Protein AF-A0A3D0ZZ68-F1 (afdb_monomer)

Mean predicted aligned error: 7.87 Å

S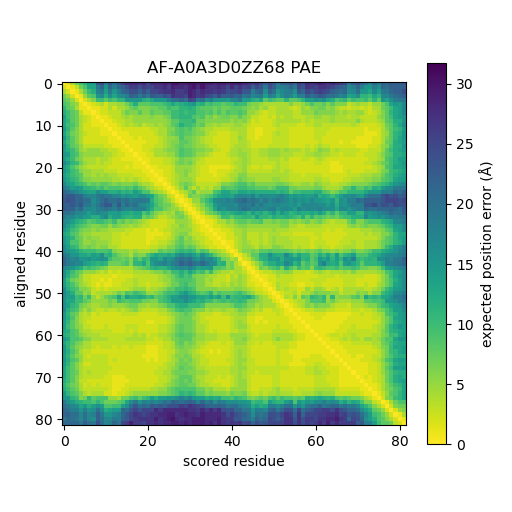olvent-accessible surface area (backbone atoms only — not comparable to full-atom values): 4905 Å² total; per-residue (Å²): 133,85,82,69,78,62,51,46,59,73,33,44,24,41,37,60,32,91,50,64,32,36,38,78,44,72,40,86,90,64,79,44,74,50,77,46,77,45,69,48,63,82,70,64,51,78,28,44,25,68,40,58,66,86,39,29,31,31,52,56,96,91,39,78,29,36,36,55,41,96,55,42,42,52,60,76,79,82,74,78,82,123

Structure (mmCIF, N/CA/C/O backbone):
data_AF-A0A3D0ZZ68-F1
#
_entry.id   AF-A0A3D0ZZ68-F1
#
loop_
_atom_site.group_PDB
_atom_site.id
_atom_site.type_symbol
_atom_site.label_atom_id
_atom_site.label_alt_id
_atom_site.label_comp_id
_atom_site.label_asym_id
_atom_site.label_entity_id
_atom_site.label_seq_id
_atom_site.pdbx_PDB_ins_code
_atom_site.Cartn_x
_atom_site.Cartn_y
_atom_site.Cartn_z
_atom_site.occupancy
_atom_site.B_iso_or_equiv
_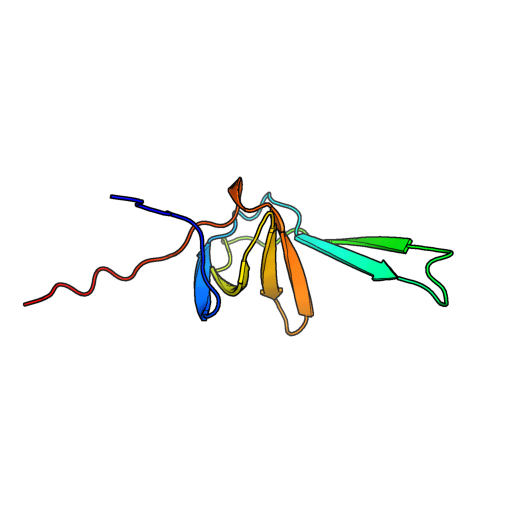atom_site.auth_seq_id
_atom_site.auth_comp_id
_atom_site.auth_asym_id
_atom_site.auth_atom_id
_atom_site.pdbx_PDB_model_num
ATOM 1 N N . MET A 1 1 ? 10.532 -9.034 25.486 1.00 40.22 1 MET A N 1
ATOM 2 C CA . MET A 1 1 ? 9.141 -8.960 25.000 1.00 40.22 1 MET A CA 1
ATOM 3 C C . MET A 1 1 ? 9.185 -8.102 23.754 1.00 40.22 1 MET A C 1
ATOM 5 O O . MET A 1 1 ? 9.355 -6.899 23.869 1.00 40.22 1 MET A O 1
ATOM 9 N N . SER A 1 2 ? 9.231 -8.728 22.582 1.00 43.97 2 SER A N 1
ATOM 10 C CA . SER A 1 2 ? 9.307 -8.008 21.312 1.00 43.97 2 SER A CA 1
ATOM 11 C C . SER A 1 2 ? 7.877 -7.778 20.847 1.00 43.97 2 SER A C 1
ATOM 13 O O . SER A 1 2 ? 7.333 -8.595 20.111 1.00 43.97 2 SER A O 1
ATOM 15 N N . ASP A 1 3 ? 7.244 -6.715 21.340 1.00 50.09 3 ASP A N 1
ATOM 16 C CA . ASP A 1 3 ? 5.981 -6.224 20.786 1.00 50.09 3 ASP A CA 1
ATOM 17 C C . ASP A 1 3 ? 6.262 -5.638 19.402 1.00 50.09 3 ASP A C 1
ATOM 19 O O . ASP A 1 3 ? 6.371 -4.429 19.207 1.00 50.09 3 ASP A O 1
ATOM 23 N N . SER A 1 4 ? 6.462 -6.500 18.411 1.00 56.28 4 SER A N 1
ATOM 24 C CA . SER A 1 4 ? 6.545 -6.055 17.031 1.00 56.28 4 SER A CA 1
ATOM 25 C C . SER A 1 4 ? 5.133 -5.680 16.580 1.00 56.28 4 SER A C 1
ATOM 27 O O . SER A 1 4 ? 4.361 -6.526 16.138 1.00 56.28 4 SER A O 1
ATOM 29 N N . CYS A 1 5 ? 4.799 -4.392 16.703 1.00 67.75 5 CYS A N 1
ATOM 30 C CA . CYS A 1 5 ? 3.618 -3.725 16.132 1.00 67.75 5 CYS A CA 1
ATOM 31 C C . CYS A 1 5 ? 3.607 -3.695 14.588 1.00 67.75 5 CYS A C 1
ATOM 33 O O . CYS A 1 5 ? 2.900 -2.885 13.991 1.00 67.75 5 CYS A O 1
ATOM 35 N N . ASN A 1 6 ? 4.390 -4.550 13.933 1.00 81.12 6 ASN A N 1
ATOM 36 C CA . ASN A 1 6 ? 4.482 -4.597 12.483 1.00 81.12 6 ASN A CA 1
ATOM 37 C C . ASN A 1 6 ? 3.377 -5.510 11.940 1.00 81.12 6 ASN A C 1
ATOM 39 O O . ASN A 1 6 ? 3.142 -6.565 12.534 1.00 81.12 6 ASN A O 1
ATOM 43 N N . PRO A 1 7 ? 2.730 -5.148 10.820 1.00 81.44 7 PRO A N 1
ATOM 44 C CA . PRO A 1 7 ? 1.836 -6.051 10.114 1.00 81.44 7 PRO A CA 1
ATOM 45 C C . PRO A 1 7 ? 2.532 -7.356 9.746 1.00 81.44 7 PRO A C 1
ATOM 47 O O . PRO A 1 7 ? 3.712 -7.352 9.390 1.00 81.44 7 PRO A O 1
ATOM 50 N N . ILE A 1 8 ? 1.789 -8.455 9.772 1.00 85.50 8 ILE A N 1
ATOM 51 C CA . ILE A 1 8 ? 2.184 -9.731 9.173 1.00 85.50 8 ILE A CA 1
ATOM 52 C C . ILE A 1 8 ? 1.286 -10.063 7.977 1.00 85.50 8 ILE A C 1
ATOM 54 O O . ILE A 1 8 ? 0.263 -9.424 7.741 1.00 85.50 8 ILE A O 1
ATOM 58 N N . SER A 1 9 ? 1.687 -11.059 7.185 1.00 87.12 9 SER A N 1
ATOM 59 C CA . SER A 1 9 ? 0.851 -11.561 6.090 1.00 87.12 9 SER A CA 1
ATOM 60 C C . SER A 1 9 ? -0.501 -12.042 6.630 1.00 87.12 9 SER A C 1
ATOM 62 O O . SER A 1 9 ? -0.544 -12.796 7.601 1.00 87.12 9 SER A O 1
ATOM 64 N N . GLY A 1 10 ? -1.589 -11.604 6.002 1.00 85.75 10 GLY A N 1
ATOM 65 C CA . GLY A 1 10 ? -2.967 -11.874 6.408 1.00 85.75 10 GLY A CA 1
ATOM 66 C C . GLY A 1 10 ? -3.592 -10.802 7.302 1.00 85.75 10 GLY A C 1
ATOM 67 O O . GLY A 1 10 ? -4.815 -10.791 7.435 1.00 85.75 10 GLY A O 1
ATOM 68 N N . ASP A 1 11 ? -2.807 -9.879 7.866 1.00 88.62 11 ASP A N 1
ATOM 69 C CA . ASP A 1 11 ? -3.354 -8.814 8.706 1.00 88.62 11 ASP A CA 1
ATOM 70 C C . ASP A 1 11 ? -4.197 -7.833 7.889 1.00 88.62 11 ASP A C 1
ATOM 72 O O . ASP A 1 11 ? -3.832 -7.416 6.784 1.00 88.62 11 ASP A O 1
ATOM 76 N N . LEU A 1 12 ? -5.297 -7.382 8.490 1.00 90.12 12 LEU A N 1
ATOM 77 C CA . LEU A 1 12 ? -5.935 -6.142 8.074 1.00 90.12 12 LEU A CA 1
ATOM 78 C C . LEU A 1 12 ? -5.056 -4.977 8.519 1.00 90.12 12 LEU A C 1
ATOM 80 O O . LEU A 1 12 ? -4.701 -4.861 9.690 1.00 90.12 12 LEU A O 1
ATOM 84 N N . VAL A 1 13 ? -4.725 -4.096 7.587 1.00 91.38 13 VAL A N 1
ATOM 85 C CA . VAL A 1 13 ? -3.932 -2.897 7.826 1.00 91.38 13 VAL A CA 1
ATOM 86 C C . VAL A 1 13 ? -4.704 -1.659 7.418 1.00 91.38 13 VAL A C 1
ATOM 88 O O . VAL A 1 13 ? -5.320 -1.583 6.356 1.00 91.38 13 VAL A O 1
ATOM 91 N N . TYR A 1 14 ? -4.646 -0.657 8.276 1.00 90.62 14 TYR A N 1
ATOM 92 C CA . TYR A 1 14 ? -5.094 0.685 7.982 1.00 90.62 14 TYR A CA 1
ATOM 93 C C . TYR A 1 14 ? -3.959 1.463 7.312 1.00 90.62 14 TYR A C 1
ATOM 95 O O . TYR A 1 14 ? -2.846 1.524 7.844 1.00 90.62 14 TYR A O 1
ATOM 103 N N . VAL A 1 15 ? -4.254 2.079 6.165 1.00 91.00 15 VAL A N 1
ATOM 104 C CA . VAL A 1 15 ? -3.350 3.005 5.471 1.00 91.00 15 VAL A CA 1
ATOM 105 C C . VAL A 1 15 ? -4.056 4.359 5.324 1.00 91.00 15 VAL A C 1
ATOM 107 O O . VAL A 1 15 ? -5.148 4.411 4.751 1.00 91.00 15 VAL A O 1
ATOM 110 N N . PRO A 1 16 ? -3.478 5.466 5.832 1.00 89.62 16 PRO A N 1
ATOM 111 C CA . PRO A 1 16 ? -4.069 6.793 5.679 1.00 89.62 16 PRO A CA 1
ATOM 112 C C . PRO A 1 16 ? -4.241 7.196 4.205 1.00 89.62 16 PRO A C 1
ATOM 114 O O . PRO A 1 16 ? -3.356 6.958 3.388 1.00 89.62 16 PRO A O 1
ATOM 117 N N . SER A 1 17 ? -5.340 7.884 3.876 1.00 88.75 17 SER A N 1
ATOM 118 C CA . SER A 1 17 ? -5.685 8.290 2.498 1.00 88.75 17 SER A CA 1
ATOM 119 C C . SER A 1 17 ? -4.643 9.192 1.820 1.00 88.75 17 SER A C 1
ATOM 121 O O . SER A 1 17 ? -4.489 9.163 0.604 1.00 88.75 17 SER A O 1
ATOM 123 N N . HIS A 1 18 ? -3.893 9.977 2.597 1.00 87.56 18 HIS A N 1
ATOM 124 C CA . HIS A 1 18 ? -2.849 10.872 2.089 1.00 87.56 18 HIS A CA 1
ATOM 125 C C . HIS A 1 18 ? -1.530 10.162 1.741 1.00 87.56 18 HIS A C 1
ATOM 127 O O . HIS A 1 18 ? -0.610 10.811 1.241 1.00 87.56 18 HIS A O 1
ATOM 133 N N . VAL A 1 19 ? -1.406 8.865 2.036 1.00 89.62 19 VAL A N 1
ATOM 134 C CA . VAL A 1 19 ? -0.206 8.074 1.745 1.00 89.62 19 VAL A CA 1
ATOM 135 C C . VAL A 1 19 ? -0.296 7.518 0.328 1.00 89.62 19 VAL A C 1
ATOM 137 O O . VAL A 1 19 ? -1.289 6.899 -0.050 1.00 89.62 19 VAL A O 1
ATOM 140 N N . ASP A 1 20 ? 0.772 7.708 -0.444 1.00 91.62 20 ASP A N 1
ATOM 141 C CA . ASP A 1 20 ? 0.863 7.173 -1.798 1.00 91.62 20 ASP A CA 1
ATOM 142 C C . ASP A 1 20 ? 1.360 5.722 -1.772 1.00 91.62 20 ASP A C 1
ATOM 144 O O . ASP A 1 20 ? 2.452 5.411 -1.284 1.00 91.62 20 ASP A O 1
ATOM 148 N N . LEU A 1 21 ? 0.553 4.836 -2.342 1.00 92.56 21 LEU A N 1
ATOM 149 C CA . LEU A 1 21 ? 0.900 3.457 -2.630 1.00 92.56 21 LEU A CA 1
ATOM 150 C C . LEU A 1 21 ? 1.836 3.402 -3.839 1.00 92.56 21 LEU A C 1
ATOM 152 O O . LEU A 1 21 ? 1.591 4.066 -4.843 1.00 92.56 21 LEU A O 1
ATOM 156 N N . LYS A 1 22 ? 2.896 2.595 -3.763 1.00 94.38 22 LYS A N 1
ATOM 157 C CA . LYS A 1 22 ? 3.939 2.501 -4.796 1.00 94.38 22 LYS A CA 1
ATOM 158 C C . LYS A 1 22 ? 3.887 1.147 -5.490 1.00 94.38 22 LYS A C 1
ATOM 160 O O . LYS A 1 22 ? 3.774 0.117 -4.832 1.00 94.38 22 LYS A O 1
ATOM 165 N N . ARG A 1 23 ? 4.030 1.111 -6.809 1.00 92.75 23 ARG A N 1
ATOM 166 C CA . ARG A 1 23 ? 4.215 -0.135 -7.566 1.00 92.75 23 ARG A CA 1
ATOM 167 C C . ARG A 1 23 ? 5.360 0.052 -8.545 1.00 92.75 23 ARG A C 1
ATOM 169 O O . ARG A 1 23 ? 5.376 1.029 -9.283 1.00 92.75 23 ARG A O 1
ATOM 176 N N . ILE A 1 24 ? 6.332 -0.856 -8.524 1.00 87.44 24 ILE A N 1
ATOM 177 C CA . ILE A 1 24 ? 7.509 -0.791 -9.394 1.00 87.44 24 ILE A CA 1
ATOM 178 C C . ILE A 1 24 ? 7.368 -1.880 -10.450 1.00 87.44 24 ILE A C 1
ATOM 180 O O . ILE A 1 24 ? 7.309 -3.065 -10.124 1.00 87.44 24 ILE A O 1
ATOM 184 N N . HIS A 1 25 ? 7.323 -1.473 -11.713 1.00 86.00 25 HIS A N 1
ATOM 185 C CA . HIS A 1 25 ? 7.384 -2.382 -12.848 1.00 86.00 25 HIS A CA 1
ATOM 186 C C . HIS A 1 25 ? 8.813 -2.451 -13.342 1.00 86.00 25 HIS A C 1
ATOM 188 O O . HIS A 1 25 ? 9.389 -1.436 -13.731 1.00 86.00 25 HIS A O 1
ATOM 194 N N . HIS A 1 26 ? 9.377 -3.651 -13.351 1.00 82.88 26 HIS A N 1
ATOM 195 C CA . HIS A 1 26 ? 10.658 -3.894 -13.991 1.00 82.88 26 HIS A CA 1
ATOM 196 C C . HIS A 1 26 ? 10.405 -4.260 -15.453 1.00 82.88 26 HIS A C 1
ATOM 198 O O . HIS A 1 26 ? 9.740 -5.250 -15.752 1.00 82.88 26 HIS A O 1
ATOM 204 N N . GLY A 1 27 ? 10.917 -3.440 -16.367 1.00 79.25 27 GLY A N 1
ATOM 205 C CA . GLY A 1 27 ? 10.947 -3.754 -17.788 1.00 79.25 27 GLY A CA 1
ATOM 206 C C . GLY A 1 27 ? 11.861 -4.945 -18.087 1.00 79.25 27 GLY A C 1
ATOM 207 O O . GLY A 1 27 ? 12.598 -5.430 -17.223 1.00 79.25 27 GLY A O 1
ATOM 208 N N . HIS A 1 28 ? 11.833 -5.406 -19.339 1.00 69.25 28 HIS A N 1
ATOM 209 C CA . HIS A 1 28 ? 12.666 -6.518 -19.800 1.00 69.25 28 HIS A CA 1
ATOM 210 C C . HIS A 1 28 ? 14.145 -6.272 -19.440 1.00 69.25 28 HIS A C 1
ATOM 212 O O . HIS A 1 28 ? 14.706 -5.229 -19.771 1.00 69.25 28 HIS A O 1
ATOM 218 N N . ALA A 1 29 ? 14.754 -7.229 -18.733 1.00 70.19 29 ALA A N 1
ATOM 219 C CA . ALA A 1 29 ? 16.137 -7.185 -18.245 1.00 70.19 29 ALA A CA 1
ATOM 220 C C . ALA A 1 29 ? 16.481 -6.063 -17.235 1.00 70.19 29 ALA A C 1
ATOM 222 O O . ALA A 1 29 ? 17.657 -5.778 -17.025 1.00 70.19 29 ALA A O 1
ATOM 223 N N . GLY A 1 30 ? 15.492 -5.426 -16.593 1.00 68.94 30 GLY A N 1
ATOM 224 C CA . GLY A 1 30 ? 15.734 -4.419 -15.547 1.00 68.94 30 GLY A CA 1
ATOM 225 C C . GLY A 1 30 ? 16.317 -3.092 -16.049 1.00 68.94 30 GLY A C 1
ATOM 226 O O . GLY A 1 30 ? 16.658 -2.237 -15.239 1.00 68.94 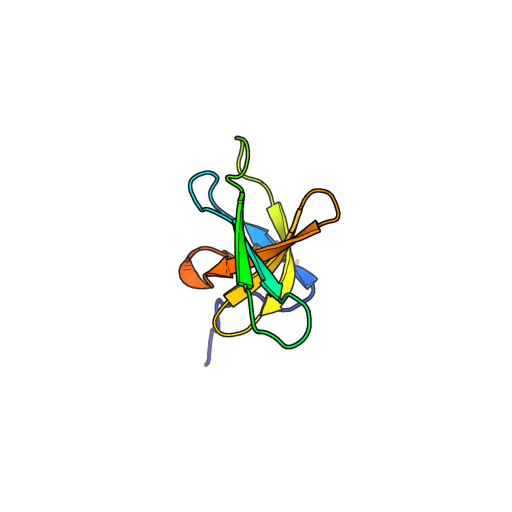30 GLY A O 1
ATOM 227 N N . LEU A 1 31 ? 16.405 -2.907 -17.371 1.00 67.50 31 LEU A N 1
ATOM 228 C CA . LEU A 1 31 ? 16.969 -1.710 -18.005 1.00 67.50 31 LEU A CA 1
ATOM 229 C C . LEU A 1 31 ? 16.105 -0.461 -17.796 1.00 67.50 31 LEU A C 1
ATOM 231 O O . LEU A 1 31 ? 16.637 0.641 -17.759 1.00 67.50 31 LEU A O 1
ATOM 235 N N . ASN A 1 32 ? 14.794 -0.644 -17.613 1.00 71.06 32 ASN A N 1
ATOM 236 C CA . ASN A 1 32 ? 13.849 0.423 -17.307 1.00 71.06 32 ASN A CA 1
ATOM 237 C C . ASN A 1 32 ? 12.990 -0.001 -16.114 1.00 71.06 32 ASN A C 1
ATOM 239 O O . ASN A 1 32 ? 12.438 -1.104 -16.119 1.00 71.06 32 ASN A O 1
ATOM 243 N N . SER A 1 33 ? 12.840 0.869 -15.118 1.00 81.12 33 SER A N 1
ATOM 244 C CA . SER A 1 33 ? 11.821 0.730 -14.080 1.00 81.12 33 SER A CA 1
ATOM 245 C C . SER A 1 33 ? 10.810 1.863 -14.197 1.00 81.12 33 SER A C 1
ATOM 247 O O . SER A 1 3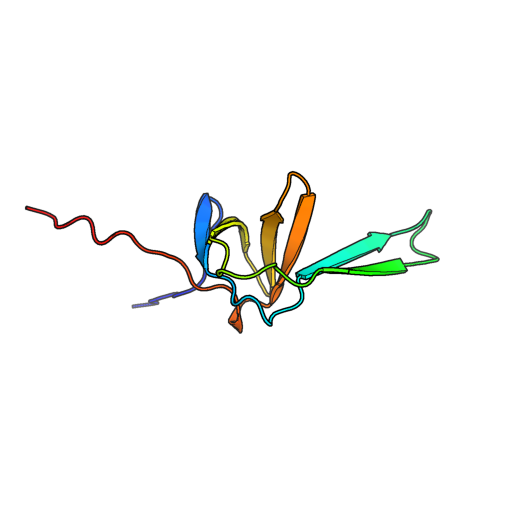3 ? 11.174 3.029 -14.348 1.00 81.12 33 SER A O 1
ATOM 249 N N . VAL A 1 34 ? 9.527 1.513 -14.155 1.00 84.31 34 VAL A N 1
ATOM 250 C CA . VAL A 1 34 ? 8.440 2.492 -14.078 1.00 84.31 34 VAL A CA 1
ATOM 251 C C . VAL A 1 34 ? 7.839 2.391 -12.689 1.00 84.31 34 VAL A C 1
ATOM 253 O O . VAL A 1 34 ? 7.336 1.335 -12.305 1.00 84.31 34 VAL A O 1
ATOM 256 N N . THR A 1 35 ? 7.912 3.485 -11.937 1.00 89.69 35 THR A N 1
ATOM 257 C CA . THR A 1 35 ? 7.268 3.588 -10.627 1.00 89.69 35 THR A CA 1
ATOM 258 C C . THR A 1 35 ? 5.927 4.279 -10.789 1.00 89.69 35 THR A C 1
ATOM 260 O O . THR A 1 35 ? 5.854 5.424 -11.229 1.00 89.69 35 THR A O 1
ATOM 263 N N . GLU A 1 36 ? 4.871 3.579 -10.408 1.00 93.00 36 GLU A N 1
ATOM 264 C CA . GLU A 1 36 ? 3.520 4.112 -10.326 1.00 93.00 36 GLU A CA 1
ATOM 265 C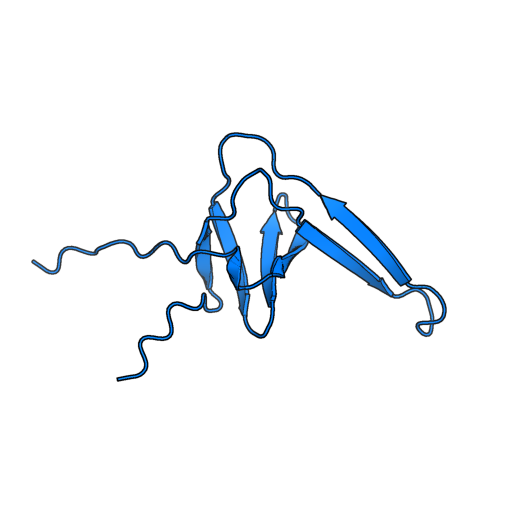 C . GLU A 1 36 ? 3.189 4.482 -8.885 1.00 9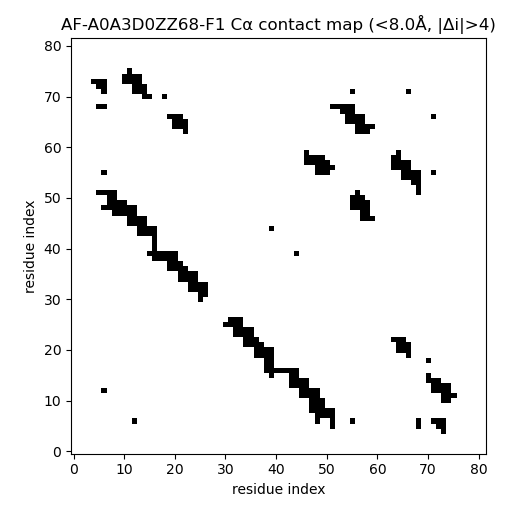3.00 36 GLU A C 1
ATOM 267 O O . GLU A 1 36 ? 3.606 3.803 -7.939 1.00 93.00 36 GLU A O 1
ATOM 272 N N . PHE A 1 37 ? 2.392 5.538 -8.740 1.00 93.00 37 PHE A N 1
ATOM 273 C CA . PHE A 1 37 ? 1.878 6.006 -7.462 1.00 93.00 37 PHE A CA 1
ATOM 274 C C . PHE A 1 37 ? 0.354 6.029 -7.507 1.00 93.00 37 PHE A C 1
ATOM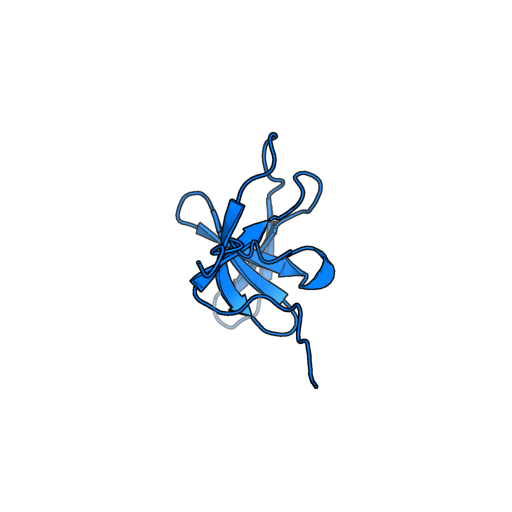 276 O O . PHE A 1 37 ? -0.234 6.476 -8.492 1.00 93.00 37 PHE A O 1
ATOM 283 N N . LEU A 1 38 ? -0.279 5.565 -6.435 1.00 91.56 38 LEU A N 1
ATOM 284 C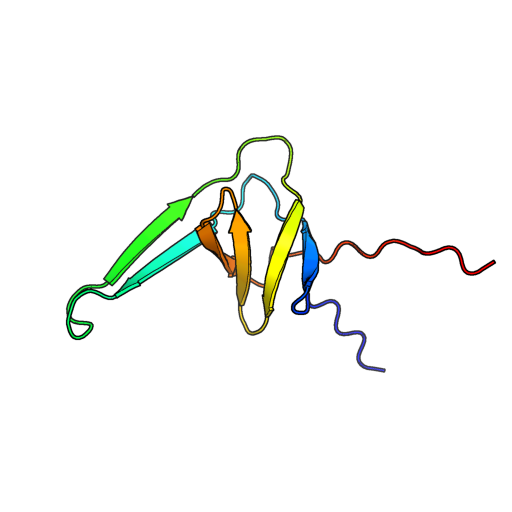 CA . LEU A 1 38 ? -1.720 5.632 -6.250 1.00 91.56 38 LEU A CA 1
ATOM 285 C C . LEU A 1 38 ? -2.029 6.251 -4.892 1.00 91.56 38 LEU A C 1
ATOM 287 O O . LEU A 1 38 ? -1.619 5.727 -3.860 1.00 91.56 38 LEU A O 1
ATOM 291 N N . ARG A 1 39 ? -2.810 7.328 -4.898 1.00 90.00 39 ARG A N 1
ATOM 292 C CA . ARG A 1 39 ? -3.397 7.882 -3.682 1.00 90.00 39 ARG A CA 1
ATOM 293 C C . ARG A 1 39 ? -4.736 7.208 -3.412 1.00 90.00 39 ARG A C 1
ATOM 295 O O . ARG A 1 39 ? -5.548 7.077 -4.327 1.00 90.00 39 ARG A O 1
ATOM 302 N N . LEU A 1 40 ? -4.952 6.766 -2.177 1.00 86.94 40 LEU A N 1
ATOM 303 C CA . LEU A 1 40 ? -6.215 6.151 -1.775 1.00 86.94 40 LEU A CA 1
ATOM 304 C C . LEU A 1 40 ? -7.331 7.206 -1.740 1.00 86.94 40 LEU A C 1
ATOM 306 O O . LEU A 1 40 ? -7.134 8.322 -1.262 1.00 86.94 40 LEU A O 1
ATOM 310 N N . GLU A 1 41 ? -8.509 6.839 -2.241 1.00 79.88 41 GLU A N 1
ATOM 311 C CA . GLU A 1 41 ? -9.717 7.659 -2.119 1.00 79.88 41 GLU A CA 1
ATOM 312 C C . GLU A 1 41 ? -10.154 7.727 -0.643 1.00 79.88 41 GLU A C 1
ATOM 314 O O . GLU A 1 41 ? -10.000 6.758 0.104 1.00 79.88 41 GLU A O 1
ATOM 319 N N . GLU A 1 42 ? -10.695 8.868 -0.207 1.00 74.88 42 GLU A N 1
ATOM 320 C CA . GLU A 1 42 ? -11.368 8.947 1.093 1.00 74.88 42 GLU A CA 1
ATOM 321 C C . GLU A 1 42 ? -12.747 8.267 1.034 1.00 74.88 42 GLU A C 1
ATOM 323 O O . GLU A 1 42 ? -13.433 8.374 0.015 1.00 74.88 42 GLU A O 1
ATOM 328 N N . PRO A 1 43 ? -13.198 7.613 2.122 1.00 60.84 43 PRO A N 1
ATOM 329 C CA . PRO A 1 43 ? -12.542 7.486 3.424 1.00 60.84 43 PRO A CA 1
ATOM 330 C C . PRO A 1 43 ? -11.475 6.381 3.460 1.00 60.84 43 PRO A C 1
ATOM 332 O O . PRO A 1 43 ? -11.436 5.481 2.625 1.00 60.84 43 PRO A O 1
ATOM 335 N N . ALA A 1 44 ? -10.600 6.471 4.463 1.00 64.38 44 ALA A N 1
ATOM 336 C CA . ALA A 1 44 ? -9.465 5.581 4.658 1.00 64.38 44 ALA A CA 1
ATOM 337 C C . ALA A 1 44 ? -9.809 4.092 4.452 1.00 64.38 44 ALA A C 1
ATOM 339 O O . ALA A 1 44 ? -10.774 3.568 5.010 1.00 64.38 44 ALA A O 1
ATOM 340 N N . THR A 1 45 ? -9.005 3.415 3.631 1.00 78.62 45 THR A N 1
ATOM 341 C CA . THR A 1 45 ? -9.270 2.040 3.204 1.00 78.62 45 THR A CA 1
ATOM 342 C C . THR A 1 45 ? -8.492 1.054 4.076 1.00 78.62 45 THR A C 1
ATOM 344 O O . THR A 1 45 ? -7.273 1.160 4.207 1.00 78.62 45 THR A O 1
ATOM 347 N N . MET A 1 46 ? -9.191 0.069 4.648 1.00 86.75 46 MET A N 1
ATOM 348 C CA . MET A 1 46 ? -8.547 -1.113 5.228 1.00 86.75 46 MET A CA 1
ATOM 349 C C . MET A 1 46 ? -8.108 -2.045 4.101 1.00 86.75 46 MET A C 1
ATOM 351 O O . MET A 1 46 ? -8.910 -2.405 3.238 1.00 86.75 46 MET A O 1
ATOM 355 N N . LEU A 1 47 ? -6.841 -2.436 4.112 1.00 90.12 47 LEU A N 1
ATOM 356 C CA . LEU A 1 47 ? -6.238 -3.316 3.119 1.00 90.12 47 LEU A CA 1
ATOM 357 C C . LEU A 1 47 ? -5.752 -4.593 3.792 1.00 90.12 47 LEU A C 1
ATOM 359 O O . LEU A 1 47 ? -5.522 -4.617 4.995 1.00 90.12 47 LEU A O 1
ATOM 363 N N . VAL A 1 48 ? -5.574 -5.656 3.018 1.00 89.75 48 VAL A N 1
ATOM 364 C CA . VAL A 1 48 ? -4.955 -6.890 3.515 1.00 89.75 48 VAL A CA 1
ATOM 365 C C . VAL A 1 48 ? -3.465 -6.843 3.201 1.00 89.75 48 VAL A C 1
ATOM 367 O O . VAL A 1 48 ? -3.091 -6.599 2.049 1.00 89.75 48 VAL A O 1
ATOM 370 N N . ALA A 1 49 ? -2.626 -7.067 4.211 1.00 90.69 49 ALA A N 1
ATOM 371 C CA . ALA A 1 49 ? -1.191 -7.241 4.042 1.00 90.69 49 ALA A CA 1
ATOM 372 C C . ALA A 1 49 ? -0.891 -8.642 3.488 1.00 90.69 49 ALA A C 1
ATOM 374 O O . ALA A 1 49 ? -1.312 -9.645 4.051 1.00 90.69 49 ALA A O 1
ATOM 375 N N . GLU A 1 50 ? -0.140 -8.739 2.396 1.00 88.94 50 GLU A N 1
ATOM 376 C CA . GLU A 1 50 ? 0.296 -10.023 1.827 1.00 88.94 50 GLU A CA 1
ATOM 377 C C . GLU A 1 50 ? 1.720 -10.397 2.243 1.00 88.94 50 GLU A C 1
ATOM 379 O O . GLU A 1 50 ? 2.034 -11.577 2.388 1.00 88.94 50 GLU A O 1
ATOM 384 N N . ALA A 1 51 ? 2.587 -9.410 2.453 1.00 83.69 51 ALA A N 1
ATOM 385 C CA . ALA A 1 51 ? 3.960 -9.606 2.903 1.00 83.69 51 ALA A CA 1
ATOM 386 C C . ALA A 1 51 ? 4.425 -8.374 3.678 1.00 83.69 51 ALA A C 1
ATOM 388 O O . ALA A 1 51 ? 4.033 -7.251 3.353 1.00 83.69 51 ALA A O 1
ATOM 389 N N . ALA A 1 52 ? 5.278 -8.582 4.678 1.00 77.50 52 ALA A N 1
ATOM 390 C CA . ALA A 1 52 ? 5.820 -7.509 5.495 1.00 77.50 52 ALA A CA 1
ATOM 391 C C . ALA A 1 52 ? 7.328 -7.684 5.702 1.00 77.50 52 ALA A C 1
ATOM 393 O O . ALA A 1 52 ? 7.813 -8.775 6.001 1.00 77.50 52 ALA A O 1
ATOM 394 N N . GLY A 1 53 ? 8.051 -6.581 5.524 1.00 80.44 53 GLY A N 1
ATOM 395 C CA . GLY A 1 53 ? 9.482 -6.425 5.768 1.00 80.44 53 GLY A CA 1
ATOM 396 C C . GLY A 1 53 ? 9.770 -4.946 6.024 1.00 80.44 53 GLY A C 1
ATOM 397 O O . GLY A 1 53 ? 9.091 -4.322 6.832 1.00 80.44 53 GLY A O 1
ATOM 398 N N . GLU A 1 54 ? 10.711 -4.346 5.292 1.00 82.19 54 GLU A N 1
ATOM 399 C CA . GLU A 1 54 ? 10.929 -2.883 5.322 1.00 82.19 54 GLU A CA 1
ATOM 400 C C . GLU A 1 54 ? 9.739 -2.086 4.746 1.00 82.19 54 GLU A C 1
ATOM 402 O O . GLU A 1 54 ? 9.526 -0.912 5.054 1.00 82.19 54 GLU A O 1
ATOM 407 N N . SER A 1 55 ? 8.928 -2.747 3.922 1.00 88.75 55 SER A N 1
ATOM 408 C CA . SER A 1 55 ? 7.666 -2.253 3.376 1.00 88.75 55 SER A CA 1
ATOM 409 C C . SER A 1 55 ? 6.606 -3.351 3.454 1.00 88.75 55 SER A C 1
ATOM 411 O O . SER A 1 55 ? 6.926 -4.534 3.603 1.00 88.75 55 SER A O 1
ATOM 413 N N . VAL A 1 56 ? 5.340 -2.949 3.397 1.00 91.81 56 VAL A N 1
ATOM 414 C CA . VAL A 1 56 ? 4.188 -3.849 3.436 1.00 91.81 56 VAL A CA 1
ATOM 415 C C . VAL A 1 56 ? 3.579 -3.908 2.044 1.00 91.81 56 VAL A C 1
ATOM 417 O O . VAL A 1 56 ? 3.284 -2.875 1.440 1.00 91.81 56 VAL A O 1
ATOM 420 N N . GLN A 1 57 ? 3.405 -5.118 1.524 1.00 94.38 57 GLN A N 1
ATOM 421 C CA . GLN A 1 57 ? 2.645 -5.346 0.304 1.00 94.38 57 GLN A CA 1
ATOM 422 C C . GLN A 1 57 ? 1.162 -5.445 0.656 1.00 94.38 57 GLN A C 1
ATOM 424 O O . GLN A 1 57 ? 0.791 -6.241 1.514 1.00 94.38 57 GLN A O 1
ATOM 429 N N . VAL A 1 58 ? 0.324 -4.660 -0.013 1.00 92.62 58 VAL A N 1
ATOM 430 C CA . VAL A 1 58 ? -1.126 -4.599 0.201 1.00 92.62 58 VAL A CA 1
ATOM 431 C C . VAL A 1 58 ? -1.884 -4.800 -1.105 1.00 92.62 58 VAL A C 1
ATOM 433 O O . VAL A 1 58 ? -1.406 -4.415 -2.174 1.00 92.62 58 VAL A O 1
ATOM 436 N N . VAL A 1 59 ? -3.088 -5.369 -1.033 1.00 90.69 59 VAL A N 1
ATOM 437 C CA . VAL A 1 59 ? -3.970 -5.527 -2.201 1.00 90.69 59 VAL A CA 1
ATOM 438 C C . VAL A 1 59 ? -5.069 -4.470 -2.177 1.00 90.69 59 VAL A C 1
ATOM 440 O O . VAL A 1 59 ? -5.872 -4.426 -1.250 1.00 90.69 59 VAL A O 1
ATOM 443 N N . TYR A 1 60 ? -5.147 -3.654 -3.230 1.00 88.31 60 TYR A N 1
ATOM 444 C CA . TYR A 1 60 ? -6.218 -2.678 -3.442 1.00 88.31 60 TYR A CA 1
ATOM 445 C C . TYR A 1 60 ? -6.773 -2.798 -4.862 1.00 88.31 60 TYR A C 1
ATOM 447 O O . TYR A 1 60 ? -6.012 -2.798 -5.832 1.00 88.31 60 TYR A O 1
ATOM 455 N N . ARG A 1 61 ? -8.103 -2.926 -4.990 1.00 87.25 61 ARG A N 1
ATOM 456 C CA . ARG A 1 61 ? -8.809 -3.120 -6.276 1.00 87.25 61 ARG A CA 1
ATOM 457 C C . ARG A 1 61 ? -8.181 -4.233 -7.142 1.00 87.25 61 ARG A C 1
ATOM 459 O O . ARG A 1 61 ? -7.992 -4.075 -8.343 1.00 87.25 61 ARG A O 1
ATOM 466 N N . GLY A 1 62 ? -7.804 -5.351 -6.512 1.00 88.00 62 GLY A N 1
ATOM 467 C CA . GLY A 1 62 ? -7.194 -6.507 -7.186 1.00 88.00 62 GLY A CA 1
ATOM 468 C C . GLY A 1 62 ? -5.736 -6.318 -7.625 1.00 88.00 62 GLY A C 1
ATOM 469 O O . GLY A 1 62 ? -5.173 -7.204 -8.259 1.00 88.00 62 GLY A O 1
ATOM 470 N N . THR A 1 63 ? -5.109 -5.188 -7.289 1.00 90.25 63 THR A N 1
ATOM 471 C CA . THR A 1 63 ? -3.713 -4.888 -7.623 1.00 90.25 63 THR A CA 1
ATOM 472 C C . THR A 1 63 ? -2.849 -4.853 -6.368 1.00 90.25 63 THR A C 1
ATOM 474 O O . THR A 1 63 ? -3.268 -4.323 -5.340 1.00 90.25 63 THR A O 1
ATOM 477 N N . LYS A 1 64 ? -1.630 -5.396 -6.462 1.00 92.19 64 LYS A N 1
ATOM 478 C CA . LYS A 1 64 ? -0.631 -5.350 -5.389 1.00 92.19 64 LYS A CA 1
ATOM 479 C C . LYS A 1 64 ? 0.122 -4.027 -5.404 1.00 92.19 64 LYS A C 1
ATOM 481 O O . LYS A 1 64 ? 0.629 -3.613 -6.447 1.00 92.19 64 LYS A O 1
ATOM 486 N N . TRP A 1 65 ? 0.240 -3.422 -4.235 1.00 94.25 65 TRP A N 1
ATOM 487 C CA . TRP A 1 65 ? 0.948 -2.175 -4.006 1.00 94.25 65 TRP A CA 1
ATOM 488 C C . TRP A 1 65 ? 1.879 -2.296 -2.808 1.00 94.25 65 TRP A C 1
ATOM 490 O O . TRP A 1 65 ? 1.684 -3.143 -1.944 1.00 94.25 65 TRP A O 1
ATOM 500 N N . MET A 1 66 ? 2.874 -1.425 -2.744 1.00 94.38 66 MET A N 1
ATOM 501 C CA . MET A 1 66 ? 3.814 -1.312 -1.640 1.00 94.38 66 MET A CA 1
ATOM 502 C C . MET A 1 66 ? 3.511 -0.048 -0.841 1.00 94.38 66 MET A C 1
ATOM 504 O O . MET A 1 66 ? 3.352 1.034 -1.411 1.00 94.38 66 MET A O 1
ATOM 508 N N . VAL A 1 67 ? 3.491 -0.175 0.479 1.00 92.38 67 VAL A N 1
ATOM 509 C CA . VAL A 1 67 ? 3.421 0.942 1.422 1.00 92.38 67 VAL A CA 1
ATOM 510 C C . VAL A 1 67 ? 4.601 0.857 2.386 1.00 92.38 67 VAL A C 1
ATOM 512 O O . VAL A 1 67 ? 5.052 -0.227 2.753 1.00 92.38 67 VAL A O 1
ATOM 515 N N . GLU A 1 68 ? 5.150 2.001 2.783 1.00 91.12 68 GLU A N 1
ATOM 516 C CA . GLU A 1 68 ? 6.196 2.021 3.807 1.00 91.12 68 GLU A CA 1
ATOM 517 C C . GLU A 1 68 ? 5.617 1.542 5.140 1.00 91.12 68 GLU A C 1
ATOM 519 O O . GLU A 1 68 ? 4.530 1.965 5.535 1.00 91.12 68 GLU A O 1
ATOM 524 N N . LEU A 1 69 ? 6.358 0.691 5.854 1.00 88.88 69 LEU A N 1
ATOM 525 C CA . LEU A 1 69 ? 5.894 0.053 7.089 1.00 88.88 69 LEU A CA 1
ATOM 526 C C . LEU A 1 69 ? 5.353 1.059 8.120 1.00 88.88 69 LEU A C 1
ATOM 528 O O . LEU A 1 69 ? 4.330 0.815 8.748 1.00 88.88 69 LEU A O 1
ATOM 532 N N . LYS A 1 70 ? 5.988 2.232 8.234 1.00 88.94 70 LYS A N 1
ATOM 533 C CA . LYS A 1 70 ? 5.587 3.315 9.151 1.00 88.94 70 LYS A CA 1
ATOM 534 C C . LYS A 1 70 ? 4.186 3.891 8.892 1.00 88.94 70 LYS A C 1
ATOM 536 O O . LYS A 1 70 ? 3.680 4.633 9.727 1.00 88.94 70 LYS A O 1
ATOM 541 N N . HIS A 1 71 ? 3.599 3.600 7.732 1.00 90.50 71 HIS A N 1
ATOM 542 C CA . HIS A 1 71 ? 2.280 4.063 7.305 1.00 90.50 71 HIS A CA 1
ATOM 543 C C . HIS A 1 71 ? 1.236 2.938 7.240 1.00 90.50 71 HIS A C 1
ATOM 545 O O . HIS A 1 71 ? 0.098 3.198 6.854 1.00 90.50 71 HIS A O 1
ATOM 551 N N . ALA A 1 72 ? 1.609 1.706 7.601 1.00 89.88 72 ALA A N 1
ATOM 552 C CA . ALA A 1 72 ? 0.724 0.549 7.627 1.00 89.88 72 ALA A CA 1
ATOM 553 C C . ALA A 1 72 ? 0.466 0.125 9.074 1.00 89.88 72 ALA A C 1
ATOM 555 O O . ALA A 1 72 ? 1.340 -0.430 9.739 1.00 89.88 72 ALA A O 1
ATOM 556 N N . TYR A 1 73 ? -0.744 0.386 9.560 1.00 89.50 73 TYR A N 1
ATOM 557 C CA . TYR A 1 73 ? -1.104 0.155 10.956 1.00 89.50 73 TYR A CA 1
ATOM 558 C C . TYR A 1 73 ? -1.968 -1.104 11.064 1.00 89.50 73 TYR A C 1
ATOM 560 O O . TYR A 1 73 ? -3.078 -1.103 10.530 1.00 89.50 73 TYR A O 1
ATOM 568 N N . PRO A 1 74 ? -1.503 -2.182 11.720 1.00 88.50 74 PRO A N 1
ATOM 569 C CA . PRO A 1 74 ? -2.294 -3.399 11.838 1.00 88.50 74 PRO A CA 1
ATOM 570 C C . PRO A 1 74 ? -3.551 -3.142 12.674 1.00 88.50 74 PRO A C 1
ATOM 572 O O . PRO A 1 74 ? -3.492 -2.595 13.777 1.00 88.50 74 PRO A O 1
ATOM 575 N N . VAL A 1 75 ? -4.698 -3.552 12.143 1.00 87.19 75 VAL A N 1
ATOM 576 C CA . VAL A 1 75 ? -5.993 -3.494 12.814 1.00 87.19 75 VAL A CA 1
ATOM 577 C C . VAL A 1 75 ? -6.157 -4.792 13.588 1.00 87.19 75 VAL A C 1
ATOM 579 O O . VAL A 1 75 ? -6.531 -5.824 13.037 1.00 87.19 75 VAL A O 1
ATOM 582 N N . ARG A 1 76 ? -5.858 -4.752 14.886 1.00 78.69 76 ARG A N 1
ATOM 583 C CA . ARG A 1 76 ? -6.144 -5.874 15.781 1.0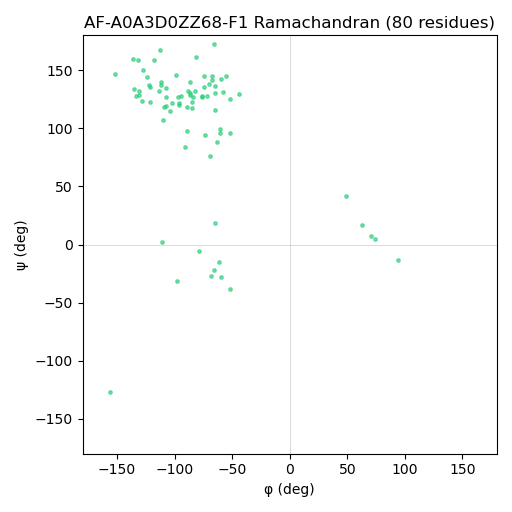0 78.69 76 ARG A CA 1
ATOM 584 C C . ARG A 1 76 ? -7.585 -5.750 16.247 1.00 78.69 76 ARG A C 1
ATOM 586 O O . ARG A 1 76 ? -7.936 -4.783 16.919 1.00 78.69 76 ARG A O 1
ATOM 593 N N . SER A 1 77 ? -8.420 -6.722 15.905 1.00 62.78 77 SER A N 1
ATOM 594 C CA . SER A 1 77 ? -9.672 -6.902 16.626 1.00 62.78 77 SER A CA 1
ATOM 595 C C . SER A 1 77 ? -9.321 -7.289 18.060 1.00 62.78 77 SER A C 1
ATOM 597 O O . SER A 1 77 ? -8.724 -8.342 18.286 1.00 62.78 77 SER A O 1
ATOM 599 N N . GLU A 1 78 ? -9.670 -6.448 19.034 1.00 56.81 78 GLU A N 1
ATOM 600 C CA . GLU A 1 78 ? -9.788 -6.905 20.415 1.00 56.81 78 GLU A CA 1
ATOM 601 C C . GLU A 1 78 ? -10.914 -7.945 20.449 1.00 56.81 78 GLU A C 1
ATOM 603 O O . GLU A 1 78 ? -12.083 -7.627 20.671 1.00 56.81 78 GLU A O 1
ATOM 608 N N . GLU A 1 79 ? -10.583 -9.212 20.202 1.00 51.38 79 GLU A N 1
ATOM 609 C CA . GLU A 1 79 ? -11.394 -10.291 20.740 1.00 51.38 79 GLU A CA 1
ATOM 610 C C . GLU A 1 79 ? -11.331 -10.131 22.255 1.00 51.38 79 GLU A C 1
ATOM 612 O O . GLU A 1 79 ? -10.344 -10.486 22.906 1.00 51.38 79 GLU A O 1
ATOM 617 N N . LYS A 1 80 ? -12.386 -9.530 22.816 1.00 47.09 80 LYS A N 1
ATOM 618 C CA . LYS A 1 80 ? -12.718 -9.663 24.228 1.00 47.09 80 LYS A CA 1
ATOM 619 C C . LYS A 1 80 ? -12.747 -11.160 24.523 1.00 47.09 80 LYS A C 1
ATOM 621 O O . LYS A 1 80 ? -13.754 -11.816 24.276 1.00 47.09 80 LYS A O 1
ATOM 626 N N . ARG A 1 81 ? -11.633 -11.687 25.031 1.00 48.12 81 ARG A N 1
ATOM 627 C CA . ARG A 1 81 ? -11.586 -12.971 25.724 1.00 48.12 81 ARG A CA 1
ATOM 628 C C . ARG A 1 81 ? -12.505 -12.833 26.936 1.00 48.12 81 ARG A C 1
ATOM 630 O O . ARG A 1 81 ? -12.114 -12.224 27.930 1.00 48.12 81 ARG A O 1
ATOM 637 N N . GLN A 1 82 ? -13.747 -13.279 26.778 1.00 43.66 82 GLN A N 1
ATOM 638 C CA . GLN A 1 82 ? -14.618 -13.639 27.893 1.00 43.66 82 GLN A CA 1
ATOM 639 C C . GLN A 1 82 ? -14.232 -15.027 28.391 1.00 43.66 82 GLN A C 1
ATOM 641 O O . GLN A 1 82 ? -13.831 -15.858 27.543 1.00 43.66 82 GLN A O 1
#

Foldseek 3Di:
DPPPQFDAQFFWWWACQQFWWWDWDQDDPNPDIDIDTDGHDPDTDTWGFHHDDQWTWTDDPNDITTGGRVRIGTDDDPPPPD

Secondary structure (DSSP, 8-state):
--------TT-EEEE-TTSEEEEEEEPGGGS-EEEEEEEPPSS-EEEEEEEESSEEEEEETTEEEEEEGGG-EE--------

Sequence (82 aa):
MSDSCNPISGDLVYVPSHVDLKRIHHGHAGLNSVTEFLRLEEPATMLVAEAAGESVQVVYRGTKWMVELKHAYPVRSEEKRQ

Radius of gyration: 14.55 Å; Cα contacts (8 Å, |Δi|>4): 159; chains: 1; bounding box: 32×24×48 Å

pLDDT: mean 81.3, std 13.96, range [40.22, 94.38]

Nearest PDB structures (foldseek):
  2dmo-assembly1_A  TM=5.646E-01  e=9.852E-02  Homo sapiens
  2yuo-assembly1_A  TM=5.262E-01  e=8.635E-01  Mus musculus
  8dgo-assembly1_B  TM=5.277E-01  e=6.583E-01  Homo sapiens
  1gri-assembly1_B  TM=5.416E-01  e=1.016E+00  Homo sapiens
  2mox-assembly1_A  TM=4.782E-01  e=7.990E+00  Homo sapiens